Protein AF-A0A924J941-F1 (afdb_monomer_lite)

Structure (mmCIF, N/CA/C/O backbone):
data_AF-A0A924J941-F1
#
_entry.id   AF-A0A924J941-F1
#
loop_
_atom_site.group_PDB
_atom_site.id
_atom_site.type_symbol
_atom_site.label_atom_id
_atom_site.label_alt_id
_atom_site.label_comp_id
_atom_site.label_asym_id
_atom_site.label_entity_id
_atom_site.label_seq_id
_atom_site.pdbx_PDB_ins_code
_atom_site.Cartn_x
_atom_site.Cartn_y
_atom_site.Cartn_z
_atom_site.occupancy
_atom_site.B_iso_or_equiv
_atom_site.auth_seq_id
_atom_site.auth_comp_id
_atom_site.auth_asym_id
_atom_site.auth_atom_id
_atom_site.pdbx_PDB_model_num
ATOM 1 N N . MET A 1 1 ? -11.212 6.856 -26.696 1.00 45.38 1 MET A N 1
ATOM 2 C CA . MET A 1 1 ? -11.222 8.050 -25.817 1.00 45.38 1 MET A CA 1
ATOM 3 C C . MET A 1 1 ? -9.814 8.638 -25.801 1.00 45.38 1 MET A C 1
ATOM 5 O O . MET A 1 1 ? -8.864 7.877 -25.689 1.00 45.38 1 MET A O 1
ATOM 9 N N . LYS A 1 2 ? -9.649 9.948 -26.038 1.00 49.75 2 LYS A N 1
ATOM 10 C CA . LYS A 1 2 ? -8.326 10.593 -26.157 1.00 49.75 2 LYS A CA 1
ATOM 11 C C . LYS A 1 2 ? -7.652 10.635 -24.780 1.00 49.75 2 LYS A C 1
ATOM 13 O O . LYS A 1 2 ? -8.117 11.361 -23.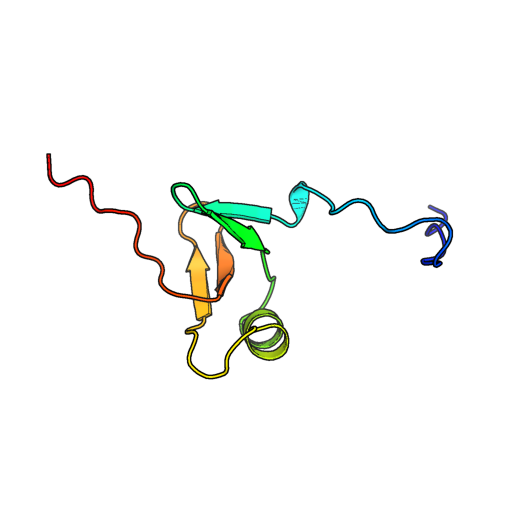906 1.00 49.75 2 LYS A O 1
ATOM 18 N N . HIS A 1 3 ? -6.572 9.879 -24.589 1.00 55.91 3 HIS A N 1
ATOM 19 C CA . HIS A 1 3 ? -5.742 9.975 -23.387 1.00 55.91 3 HIS A CA 1
ATOM 20 C C . HIS A 1 3 ? -5.174 11.399 -23.296 1.00 55.91 3 HIS A C 1
ATOM 22 O O . HIS A 1 3 ? -4.387 11.816 -24.149 1.00 55.91 3 HIS A O 1
ATOM 28 N N . LYS A 1 4 ? -5.614 12.178 -22.299 1.00 54.72 4 LYS A N 1
ATOM 29 C CA . LYS A 1 4 ? -5.050 13.506 -22.031 1.00 54.72 4 LYS A CA 1
ATOM 30 C C . LYS A 1 4 ? -3.564 13.332 -21.700 1.00 54.72 4 LYS A C 1
ATOM 32 O O . LYS A 1 4 ? -3.210 12.563 -20.809 1.00 54.72 4 LYS A O 1
ATOM 37 N N . LYS A 1 5 ? -2.705 14.003 -22.473 1.00 52.34 5 LYS A N 1
ATOM 38 C CA . LYS A 1 5 ? -1.245 13.936 -22.342 1.00 52.34 5 LYS A CA 1
ATOM 39 C C . LYS A 1 5 ? -0.836 14.397 -20.939 1.00 52.34 5 LYS A C 1
ATOM 41 O O . LYS A 1 5 ? -1.195 15.498 -20.530 1.00 52.34 5 LYS A O 1
ATOM 46 N N . ARG A 1 6 ? -0.086 13.549 -20.227 1.00 52.78 6 ARG A N 1
ATOM 47 C CA . ARG A 1 6 ? 0.568 13.882 -18.954 1.00 52.78 6 ARG A CA 1
ATOM 48 C C . ARG A 1 6 ? 1.597 14.984 -19.236 1.00 52.78 6 ARG A C 1
ATOM 50 O O . ARG A 1 6 ? 2.465 14.789 -20.080 1.00 52.78 6 ARG A O 1
ATOM 57 N N . GLY A 1 7 ? 1.478 16.140 -18.591 1.00 54.47 7 GLY A N 1
ATOM 58 C CA . GLY A 1 7 ? 2.394 17.265 -18.784 1.00 54.47 7 GLY A CA 1
ATOM 59 C C . GLY A 1 7 ? 2.412 18.187 -17.562 1.00 54.47 7 GLY A C 1
ATOM 60 O O . GLY A 1 7 ? 1.454 18.179 -16.794 1.00 54.47 7 GLY A O 1
ATOM 61 N N . PRO A 1 8 ? 3.468 18.994 -17.374 1.00 56.12 8 PRO A N 1
ATOM 62 C CA . PRO A 1 8 ? 3.663 19.810 -16.168 1.00 56.12 8 PRO A CA 1
ATOM 63 C C . PRO A 1 8 ? 2.588 20.892 -15.967 1.00 56.12 8 PRO A C 1
ATOM 65 O O . PRO A 1 8 ? 2.359 21.320 -14.844 1.00 56.12 8 PRO A O 1
ATOM 68 N N . ALA A 1 9 ? 1.894 21.300 -17.037 1.00 57.12 9 ALA A N 1
ATOM 69 C CA . ALA A 1 9 ? 0.781 22.255 -16.990 1.00 57.12 9 ALA A CA 1
ATOM 70 C C . ALA A 1 9 ? -0.559 21.634 -16.543 1.00 57.12 9 ALA A C 1
ATOM 72 O O . ALA A 1 9 ? -1.507 22.352 -16.240 1.00 57.12 9 ALA A O 1
ATOM 73 N N . PHE A 1 10 ? -0.6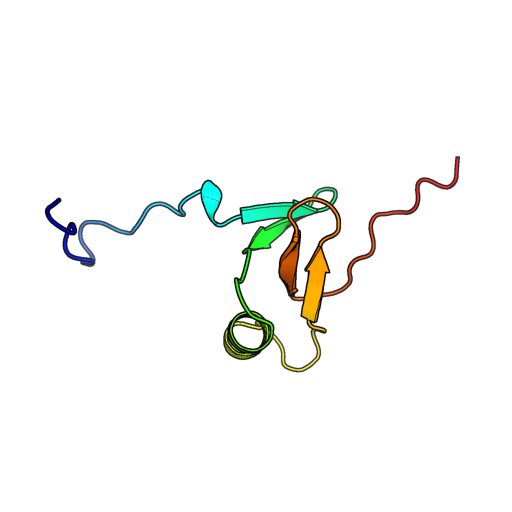38 20.302 -16.500 1.00 54.62 10 PHE A N 1
ATOM 74 C CA . PHE A 1 10 ? -1.767 19.547 -15.965 1.00 54.62 10 PHE A CA 1
ATOM 75 C C . PHE A 1 10 ? -1.210 18.546 -14.956 1.00 54.62 10 PHE A C 1
ATOM 77 O O . PHE A 1 10 ? -1.129 17.352 -15.274 1.00 54.62 10 PHE A O 1
ATOM 84 N N . PRO A 1 11 ? -0.767 19.009 -13.768 1.00 52.94 11 PRO A N 1
ATOM 85 C CA . PRO A 1 11 ? -0.438 18.083 -12.699 1.00 52.94 11 PRO A CA 1
ATOM 86 C C . PRO A 1 11 ? -1.667 17.196 -12.519 1.00 52.94 11 PRO A C 1
ATOM 88 O O . PRO A 1 11 ? -2.779 17.702 -12.362 1.00 52.94 11 PRO A O 1
ATOM 91 N N . LEU A 1 12 ? -1.492 15.882 -12.675 1.00 57.94 12 LEU A N 1
ATOM 92 C CA . LEU A 1 12 ? -2.568 14.931 -12.437 1.00 57.94 12 LEU A CA 1
ATOM 93 C C . LEU A 1 12 ? -2.993 15.166 -10.993 1.00 57.94 12 LEU A C 1
ATOM 95 O O . LEU A 1 12 ? -2.251 14.812 -10.077 1.00 57.94 12 LEU A O 1
ATOM 99 N N . LEU A 1 13 ? -4.136 15.833 -10.801 1.00 56.47 13 LEU A N 1
ATOM 100 C CA . LEU A 1 13 ? -4.766 15.895 -9.493 1.00 56.47 13 LEU A CA 1
ATOM 101 C C . LEU A 1 13 ? -4.781 14.454 -8.977 1.00 56.47 13 LEU A C 1
ATOM 103 O O . LEU A 1 13 ? -5.145 13.568 -9.763 1.00 56.47 13 LEU A O 1
ATOM 107 N N . PRO A 1 14 ? -4.304 14.199 -7.745 1.00 62.47 14 PRO A N 1
ATOM 108 C CA . PRO A 1 14 ? -4.230 12.849 -7.219 1.00 62.47 14 PRO A CA 1
ATOM 109 C C . PRO A 1 14 ? -5.602 12.218 -7.399 1.00 62.47 14 PRO A C 1
ATOM 111 O O . PRO A 1 14 ? -6.606 12.719 -6.896 1.00 62.47 14 PRO A O 1
ATOM 114 N N . ASN A 1 15 ? -5.651 11.182 -8.231 1.00 75.31 15 ASN A N 1
ATOM 115 C CA . ASN A 1 15 ? -6.901 10.530 -8.535 1.00 75.31 15 ASN A CA 1
ATOM 116 C C . ASN A 1 15 ? -7.341 9.821 -7.257 1.00 75.31 15 ASN A C 1
ATOM 118 O O . ASN A 1 15 ? -6.747 8.816 -6.878 1.00 75.31 15 ASN A O 1
ATOM 122 N N . GLU A 1 16 ? -8.346 10.364 -6.572 1.00 78.56 16 GLU A N 1
ATOM 123 C CA . GLU A 1 16 ? -8.815 9.851 -5.281 1.00 78.56 16 GLU A CA 1
ATOM 124 C C . GLU A 1 16 ? -9.179 8.358 -5.349 1.00 78.56 16 GLU A C 1
ATOM 126 O O . GLU A 1 16 ? -9.026 7.645 -4.359 1.00 78.56 16 GLU A O 1
ATOM 131 N N . SER A 1 17 ? -9.560 7.838 -6.526 1.00 82.31 17 SER A N 1
ATOM 132 C CA . SER A 1 17 ? -9.836 6.409 -6.708 1.00 82.31 17 SER A CA 1
ATOM 133 C C . SER A 1 17 ? -8.605 5.512 -6.506 1.00 82.31 17 SER A C 1
ATOM 135 O O . SER A 1 17 ? -8.766 4.352 -6.120 1.00 82.31 17 SER A O 1
ATOM 137 N N . GLU A 1 18 ? -7.390 6.034 -6.722 1.00 85.25 18 GLU A N 1
ATOM 138 C CA . GLU A 1 18 ? -6.109 5.339 -6.498 1.00 85.25 18 GLU A CA 1
ATOM 139 C C . GLU A 1 18 ? -5.757 5.204 -5.011 1.00 85.25 18 GLU A C 1
ATOM 141 O O . GLU A 1 18 ? -4.748 4.590 -4.672 1.00 85.25 18 GLU A O 1
ATOM 146 N N . TYR A 1 19 ? -6.560 5.763 -4.105 1.00 89.19 19 TYR A N 1
ATOM 147 C CA . TYR A 1 19 ? -6.292 5.737 -2.673 1.00 89.19 19 TYR A CA 1
ATOM 148 C C . TYR A 1 19 ? -7.390 4.998 -1.902 1.00 89.19 19 TYR A C 1
ATOM 150 O O . TYR A 1 19 ? -8.549 4.912 -2.310 1.00 89.19 19 TYR A O 1
ATOM 158 N N . CYS A 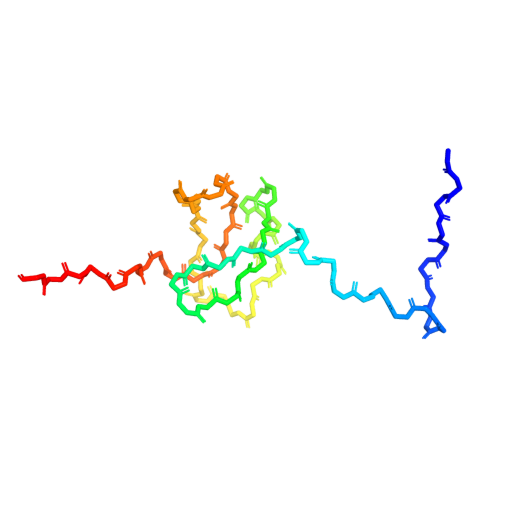1 20 ? -6.998 4.410 -0.777 1.00 89.81 20 CYS A N 1
ATOM 159 C CA . CYS A 1 20 ? -7.855 3.780 0.217 1.00 89.81 20 CYS A CA 1
ATOM 160 C C . CYS A 1 20 ? -7.566 4.415 1.580 1.00 89.81 20 CYS A C 1
ATOM 162 O O . CYS A 1 20 ? -6.412 4.713 1.892 1.00 89.81 20 CYS A O 1
ATOM 164 N N . TYR A 1 21 ? -8.598 4.604 2.396 1.00 87.88 21 TYR A N 1
ATOM 165 C CA . TYR A 1 21 ? -8.437 5.001 3.790 1.00 87.88 21 TYR A CA 1
ATOM 166 C C . TYR A 1 21 ? -8.360 3.744 4.657 1.00 87.88 21 TYR A C 1
ATOM 168 O O . TYR A 1 21 ? -9.310 2.969 4.729 1.00 87.88 21 TYR A O 1
ATOM 176 N N . VAL A 1 22 ? -7.200 3.524 5.275 1.00 84.38 22 VAL A N 1
ATOM 177 C CA . VAL A 1 22 ? -6.932 2.417 6.198 1.00 84.38 22 VAL A CA 1
ATOM 178 C C . VAL A 1 22 ? -6.767 3.010 7.594 1.00 84.38 22 VAL A C 1
ATOM 180 O O . VAL A 1 22 ? -5.731 3.612 7.894 1.00 84.38 22 VAL A O 1
ATOM 183 N N . GLY A 1 23 ? -7.811 2.897 8.419 1.00 79.75 23 GLY A N 1
ATOM 184 C CA . GLY A 1 23 ? -7.961 3.727 9.619 1.00 79.75 23 GLY A CA 1
ATOM 185 C C . GLY A 1 23 ? -7.980 5.211 9.237 1.00 79.75 23 GLY A C 1
ATOM 186 O O . GLY A 1 23 ? -8.638 5.592 8.273 1.00 79.75 23 GLY A O 1
ATOM 187 N N . ASP A 1 24 ? -7.172 6.026 9.913 1.00 81.94 24 ASP A N 1
ATOM 188 C CA . ASP A 1 24 ? -7.046 7.467 9.630 1.00 81.94 24 ASP A CA 1
ATOM 189 C C . ASP A 1 24 ? -6.007 7.795 8.543 1.00 81.94 24 ASP A C 1
ATOM 191 O O . ASP A 1 24 ? -5.681 8.958 8.294 1.00 81.94 24 ASP A O 1
ATOM 195 N N . LYS A 1 25 ? -5.425 6.774 7.898 1.00 83.62 25 LYS A N 1
ATOM 196 C CA . LYS A 1 25 ? -4.332 6.950 6.935 1.00 83.62 25 LYS A CA 1
ATOM 197 C C . LYS A 1 25 ? -4.810 6.745 5.507 1.00 83.62 25 LYS A C 1
ATOM 199 O O . LYS A 1 25 ? -5.293 5.675 5.144 1.00 83.62 25 LYS A O 1
ATOM 204 N N . LYS A 1 26 ? -4.563 7.746 4.662 1.00 87.62 26 LYS A N 1
ATOM 205 C CA . LYS A 1 26 ? -4.707 7.629 3.209 1.00 87.62 26 LYS A CA 1
ATOM 206 C C . LYS A 1 26 ? -3.526 6.841 2.641 1.00 87.62 26 LYS A C 1
ATOM 208 O O . LYS A 1 26 ? -2.385 7.298 2.697 1.00 87.62 26 LYS A O 1
ATOM 213 N N . LYS A 1 27 ? -3.793 5.657 2.096 1.00 88.19 27 LYS A N 1
ATOM 214 C CA . LYS A 1 27 ? -2.802 4.770 1.474 1.00 88.19 27 LYS A CA 1
ATOM 215 C C . LYS A 1 27 ? -3.082 4.614 -0.016 1.00 88.19 27 LYS A C 1
ATOM 217 O O . LYS A 1 27 ? -4.232 4.491 -0.423 1.00 88.19 27 LYS A O 1
ATOM 222 N N . ARG A 1 28 ? -2.033 4.605 -0.839 1.00 89.62 28 ARG A N 1
ATOM 223 C CA . ARG A 1 28 ? -2.151 4.356 -2.283 1.00 89.62 28 ARG A CA 1
ATOM 224 C C . ARG A 1 28 ? -2.399 2.874 -2.544 1.00 89.6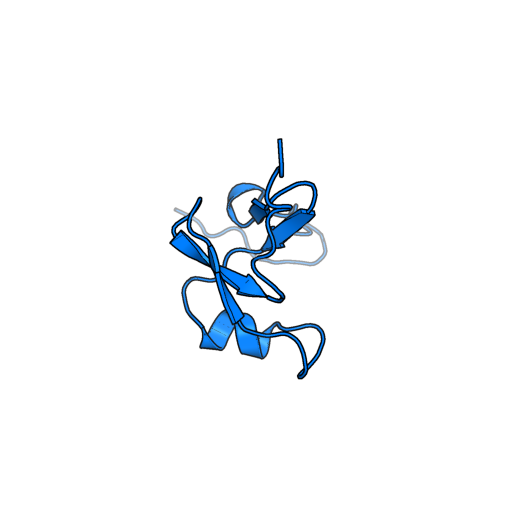2 28 ARG A C 1
ATOM 226 O O . ARG A 1 28 ? -1.735 2.057 -1.916 1.00 89.62 28 ARG A O 1
ATOM 233 N N . LYS A 1 29 ? -3.353 2.557 -3.415 1.00 92.38 29 LYS A N 1
ATOM 234 C CA . LYS A 1 29 ? -3.669 1.209 -3.890 1.00 92.38 29 LYS A CA 1
ATOM 235 C C . LYS A 1 29 ? -2.685 0.810 -4.982 1.00 92.38 29 LYS A C 1
ATOM 237 O O . LYS A 1 29 ? -2.410 1.607 -5.879 1.00 92.38 29 LYS A O 1
ATOM 242 N N . TYR A 1 30 ? -2.229 -0.429 -4.925 1.00 92.06 30 TYR A N 1
ATOM 243 C CA . TYR A 1 30 ? -1.420 -1.052 -5.963 1.00 92.06 30 TYR A CA 1
ATOM 244 C C . TYR A 1 30 ? -2.105 -2.333 -6.439 1.00 92.06 30 TYR A C 1
ATOM 246 O O . TYR A 1 30 ? -2.755 -3.026 -5.652 1.00 92.06 30 TYR A O 1
ATOM 254 N N . GLU A 1 31 ? -1.996 -2.626 -7.732 1.00 91.00 31 GLU A N 1
ATOM 255 C CA . GLU A 1 31 ? -2.582 -3.836 -8.322 1.00 91.00 31 GLU A CA 1
ATOM 256 C C . GLU A 1 31 ? -1.752 -5.079 -7.984 1.00 91.00 31 GLU A C 1
ATOM 258 O O . GLU A 1 31 ? -2.306 -6.158 -7.786 1.00 91.00 31 GLU A O 1
ATOM 263 N N . THR A 1 32 ? -0.432 -4.918 -7.854 1.00 91.75 32 THR A N 1
ATOM 264 C CA . THR A 1 32 ? 0.506 -6.005 -7.566 1.00 91.75 32 THR A CA 1
ATOM 265 C C . THR A 1 32 ? 1.403 -5.687 -6.369 1.00 91.75 32 THR A C 1
ATOM 267 O O . THR A 1 32 ? 1.608 -4.524 -6.010 1.00 91.75 32 THR A O 1
ATOM 270 N N . GLU A 1 33 ? 1.966 -6.733 -5.760 1.00 91.94 33 GLU A N 1
ATOM 271 C CA . GLU A 1 33 ? 2.971 -6.610 -4.697 1.00 91.94 33 GLU A CA 1
ATOM 272 C C . GLU A 1 33 ? 4.224 -5.874 -5.189 1.00 91.94 33 GLU A C 1
ATOM 274 O O . GLU A 1 33 ? 4.725 -4.982 -4.506 1.00 91.94 33 GLU A O 1
ATOM 279 N N . LEU A 1 34 ? 4.674 -6.183 -6.410 1.00 91.25 34 LEU A N 1
ATOM 280 C CA . LEU A 1 34 ? 5.854 -5.569 -7.016 1.00 91.25 34 LEU A CA 1
ATOM 281 C C . LEU A 1 34 ? 5.677 -4.055 -7.207 1.00 91.25 34 LEU A C 1
ATOM 283 O O . LEU A 1 34 ? 6.590 -3.288 -6.912 1.00 91.25 34 LEU A O 1
ATOM 287 N N . ASP A 1 35 ? 4.503 -3.598 -7.648 1.00 89.56 35 ASP A N 1
ATOM 288 C CA . ASP A 1 35 ? 4.225 -2.161 -7.778 1.00 89.56 35 ASP A CA 1
ATOM 289 C C . ASP A 1 35 ? 4.260 -1.449 -6.419 1.00 89.56 35 ASP A C 1
ATOM 291 O O . ASP A 1 35 ? 4.745 -0.316 -6.306 1.00 89.56 35 ASP A O 1
ATOM 295 N N . ALA A 1 36 ? 3.765 -2.114 -5.371 1.00 90.06 36 ALA A N 1
ATOM 296 C CA . ALA A 1 36 ? 3.836 -1.600 -4.011 1.00 90.06 36 ALA A CA 1
ATOM 297 C C . ALA A 1 36 ? 5.297 -1.508 -3.537 1.00 90.06 36 ALA A C 1
ATOM 299 O O . ALA A 1 36 ? 5.706 -0.452 -3.050 1.00 90.06 36 ALA A O 1
ATOM 300 N N . GLU A 1 37 ? 6.100 -2.553 -3.757 1.00 90.12 37 GLU A N 1
ATOM 301 C CA . GLU A 1 37 ? 7.523 -2.603 -3.399 1.00 90.12 37 GLU A CA 1
ATOM 302 C C . GLU A 1 37 ? 8.341 -1.520 -4.120 1.00 90.12 37 GLU A C 1
ATOM 304 O O . GLU A 1 37 ? 9.042 -0.737 -3.473 1.00 90.12 37 GLU A O 1
ATOM 309 N N . LEU A 1 38 ? 8.203 -1.404 -5.445 1.00 90.00 38 LEU A N 1
ATOM 310 C CA . LEU A 1 38 ? 8.939 -0.431 -6.266 1.00 90.00 38 LEU A CA 1
ATOM 311 C C . LEU A 1 38 ? 8.636 1.022 -5.890 1.00 90.00 38 LEU A C 1
ATOM 313 O O . LEU A 1 38 ? 9.462 1.912 -6.096 1.00 90.00 38 LEU A O 1
ATOM 317 N N . THR A 1 39 ? 7.447 1.271 -5.352 1.00 87.38 39 THR A N 1
ATOM 318 C CA . THR A 1 39 ? 7.009 2.602 -4.916 1.00 87.38 39 THR A CA 1
ATOM 319 C C . THR A 1 39 ? 7.090 2.786 -3.403 1.00 87.38 39 THR A C 1
ATOM 321 O O . THR A 1 39 ? 6.622 3.803 -2.877 1.00 87.38 39 THR A O 1
ATOM 324 N N . SER A 1 40 ? 7.670 1.821 -2.689 1.00 86.94 40 SER A N 1
ATOM 325 C CA . SER A 1 40 ? 7.807 1.889 -1.246 1.00 86.94 40 SER A CA 1
ATOM 326 C C . SER A 1 40 ? 8.773 3.013 -0.852 1.00 86.94 40 SER A C 1
ATOM 328 O O . SER A 1 40 ? 9.911 3.046 -1.326 1.00 86.94 40 SER A O 1
ATOM 330 N N . PRO A 1 41 ? 8.374 3.937 0.046 1.00 84.75 41 PRO A N 1
ATOM 331 C CA . PRO A 1 41 ? 9.246 5.034 0.466 1.00 84.75 41 PRO A CA 1
ATOM 332 C C . PRO A 1 41 ? 10.416 4.559 1.341 1.00 84.75 41 PRO A C 1
ATOM 334 O O . PRO A 1 41 ? 11.342 5.323 1.600 1.00 84.75 41 PRO A O 1
ATOM 337 N N . SER A 1 42 ? 10.387 3.310 1.815 1.00 84.56 42 SER A N 1
ATOM 338 C CA . SER A 1 42 ? 11.481 2.685 2.551 1.00 84.56 42 SER A CA 1
ATOM 339 C C . SER A 1 42 ? 11.501 1.185 2.293 1.00 84.56 42 SER A C 1
ATOM 341 O O . SER A 1 42 ? 10.467 0.524 2.366 1.00 84.56 42 SER A O 1
ATOM 343 N N . LYS A 1 43 ? 12.698 0.624 2.097 1.00 82.56 43 LYS A N 1
ATOM 344 C CA . LYS A 1 43 ? 12.896 -0.825 1.925 1.00 82.56 43 LYS A CA 1
ATOM 345 C C . LYS A 1 43 ? 12.475 -1.657 3.144 1.00 82.56 43 LYS A C 1
ATOM 347 O O . LYS A 1 43 ? 12.392 -2.870 3.043 1.00 82.56 43 LYS A O 1
ATOM 352 N N . MET A 1 44 ? 12.233 -1.022 4.293 1.00 82.19 44 MET A N 1
ATOM 353 C CA . MET A 1 44 ? 11.768 -1.710 5.501 1.00 82.19 44 MET A CA 1
ATOM 354 C C . MET A 1 44 ? 10.241 -1.795 5.611 1.00 82.19 44 MET A C 1
ATOM 356 O O . MET A 1 44 ? 9.732 -2.408 6.546 1.00 82.19 44 MET A O 1
ATOM 360 N N . LEU A 1 45 ? 9.492 -1.124 4.733 1.00 83.12 45 LEU A N 1
ATOM 361 C CA . LEU A 1 45 ? 8.036 -1.210 4.759 1.00 83.12 45 LEU A CA 1
ATOM 362 C C . LEU A 1 45 ? 7.593 -2.496 4.076 1.00 83.12 45 LEU A C 1
ATOM 364 O O . LEU A 1 45 ? 7.901 -2.715 2.910 1.00 83.12 45 LEU A O 1
ATOM 368 N N . HIS A 1 46 ? 6.821 -3.291 4.808 1.00 86.94 46 HIS A N 1
ATOM 369 C CA . HIS A 1 46 ? 6.161 -4.477 4.281 1.00 86.94 46 HIS A CA 1
ATOM 370 C C . HIS A 1 46 ? 5.043 -4.116 3.295 1.00 86.94 46 HIS A C 1
ATOM 372 O O . HIS A 1 46 ? 4.450 -3.039 3.385 1.00 86.94 46 HIS A O 1
ATOM 378 N N . GLN A 1 47 ? 4.737 -5.035 2.385 1.00 90.56 47 GLN A N 1
ATOM 379 C CA . GLN A 1 47 ? 3.595 -4.971 1.481 1.00 90.56 47 GLN A CA 1
ATOM 380 C C . GLN A 1 47 ? 2.498 -5.882 2.033 1.00 90.56 47 GLN A C 1
ATOM 382 O O . GLN A 1 47 ? 2.771 -6.971 2.536 1.00 90.56 47 GLN A O 1
ATOM 387 N N . TYR A 1 48 ? 1.249 -5.434 1.974 1.00 90.56 48 TYR A N 1
ATOM 388 C CA . TYR A 1 48 ? 0.109 -6.251 2.384 1.00 90.56 48 TYR A CA 1
ATOM 389 C C . TYR A 1 48 ? -1.107 -5.970 1.508 1.00 90.56 48 TYR A C 1
ATOM 391 O O . TYR A 1 48 ? -1.270 -4.860 0.991 1.00 90.56 48 TYR A O 1
ATOM 399 N N . ILE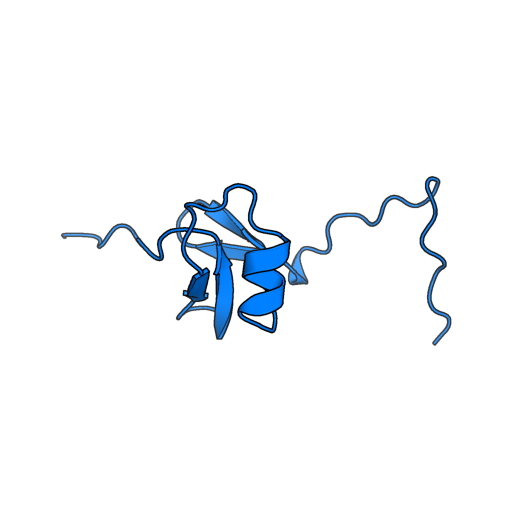 A 1 49 ? -1.984 -6.964 1.388 1.00 91.56 49 ILE A N 1
ATOM 400 C CA . ILE A 1 49 ? -3.302 -6.806 0.774 1.00 91.56 49 ILE A CA 1
ATOM 401 C C . ILE A 1 49 ? -4.248 -6.234 1.828 1.00 91.56 49 ILE A C 1
ATOM 403 O O . ILE A 1 49 ? -4.390 -6.787 2.916 1.00 91.56 49 ILE A O 1
ATOM 407 N N . CYS A 1 50 ? -4.890 -5.108 1.531 1.00 89.75 50 CYS A N 1
ATOM 408 C CA . CYS A 1 50 ? -5.882 -4.523 2.427 1.00 89.75 50 CYS A CA 1
ATOM 409 C C . CYS A 1 50 ? -7.215 -5.257 2.320 1.00 89.75 50 CYS A C 1
ATOM 411 O O . CYS A 1 50 ? -7.839 -5.243 1.262 1.00 89.75 50 CYS A O 1
ATOM 413 N N . ASP A 1 51 ? -7.704 -5.782 3.442 1.00 87.06 51 ASP A N 1
ATOM 414 C CA . ASP A 1 51 ? -8.981 -6.506 3.520 1.00 87.06 51 ASP A CA 1
ATOM 415 C C . ASP A 1 51 ? -10.204 -5.657 3.117 1.00 87.06 51 ASP A C 1
ATOM 417 O O . ASP A 1 51 ? -11.241 -6.196 2.746 1.00 87.06 51 ASP A O 1
ATOM 421 N N . PHE A 1 52 ? -10.096 -4.322 3.155 1.00 86.25 52 PHE A N 1
ATOM 422 C CA . PHE A 1 52 ? -11.210 -3.409 2.860 1.00 86.25 52 PHE A CA 1
ATOM 423 C C . PHE A 1 52 ? -11.376 -3.118 1.373 1.00 86.25 52 PHE A C 1
ATOM 425 O O . PHE A 1 52 ? -12.498 -2.969 0.897 1.00 86.25 52 PHE A O 1
ATOM 432 N N . CYS A 1 53 ? -10.271 -2.973 0.637 1.00 88.88 53 CYS A N 1
ATOM 433 C CA . CYS A 1 53 ? -10.327 -2.642 -0.788 1.00 88.88 53 CYS A CA 1
ATOM 434 C C . CYS A 1 53 ? -9.743 -3.720 -1.701 1.00 88.88 53 CYS A C 1
ATOM 436 O O . CYS A 1 53 ? -9.840 -3.569 -2.915 1.00 88.88 53 CYS A O 1
ATOM 438 N N . GLY A 1 54 ? -9.128 -4.771 -1.156 1.00 90.62 54 GLY A N 1
ATOM 439 C CA . GLY A 1 54 ? -8.537 -5.879 -1.909 1.00 90.62 54 GLY A CA 1
ATOM 440 C C . GLY A 1 54 ? -7.270 -5.527 -2.693 1.00 90.62 54 GLY A C 1
ATOM 441 O O . GLY A 1 54 ? -6.817 -6.338 -3.489 1.00 90.62 54 GLY A O 1
ATOM 442 N N . HIS A 1 55 ? -6.707 -4.330 -2.500 1.00 93.81 55 HIS A N 1
ATOM 443 C CA . HIS A 1 55 ? -5.496 -3.881 -3.194 1.00 93.81 55 HIS A CA 1
ATOM 444 C C . HIS A 1 55 ? -4.270 -3.952 -2.283 1.00 93.81 55 HIS A C 1
ATOM 446 O O . HIS A 1 55 ? -4.383 -3.945 -1.053 1.00 93.81 55 HIS A O 1
ATOM 452 N N . TRP A 1 56 ? -3.092 -3.968 -2.901 1.00 93.00 56 TRP A N 1
ATOM 453 C CA . TRP A 1 56 ? -1.814 -3.919 -2.205 1.00 93.00 56 TRP A CA 1
ATOM 454 C C . TRP A 1 56 ? -1.533 -2.518 -1.658 1.00 93.00 56 TRP A C 1
ATOM 456 O O . TRP A 1 56 ? -1.892 -1.507 -2.268 1.00 93.00 56 TRP A O 1
ATOM 466 N N . HIS A 1 57 ? -0.871 -2.458 -0.505 1.00 92.12 57 HIS A N 1
ATOM 467 C CA . HIS A 1 57 ? -0.457 -1.231 0.168 1.00 92.12 57 HIS A CA 1
ATOM 468 C C . HIS A 1 57 ? 0.892 -1.399 0.866 1.00 92.12 57 HIS A C 1
ATOM 470 O O . HIS A 1 57 ? 1.246 -2.485 1.317 1.00 92.12 57 HIS A O 1
ATOM 476 N N . ASN A 1 58 ? 1.593 -0.277 1.047 1.00 90.50 58 ASN A N 1
ATOM 477 C CA . ASN A 1 58 ? 2.827 -0.213 1.826 1.00 90.50 58 ASN A CA 1
ATOM 478 C C . ASN A 1 58 ? 2.556 -0.001 3.331 1.00 90.50 58 ASN A C 1
ATOM 480 O O . ASN A 1 58 ? 1.675 0.770 3.744 1.00 90.50 58 ASN A O 1
ATOM 484 N N . GLY A 1 59 ? 3.363 -0.653 4.163 1.00 85.56 59 GLY A N 1
ATOM 485 C CA . GLY A 1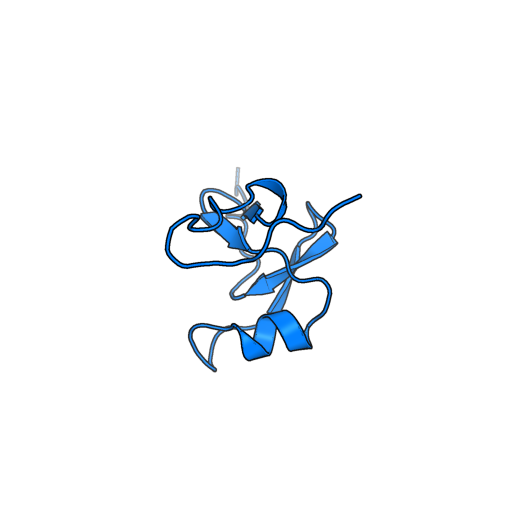 59 ? 3.381 -0.563 5.620 1.00 85.56 59 GLY A CA 1
ATOM 486 C C . GLY A 1 59 ? 2.633 -1.688 6.329 1.00 85.56 59 GLY A C 1
ATOM 487 O O . GLY A 1 59 ? 2.332 -2.725 5.760 1.00 85.56 59 GLY A O 1
ATOM 488 N N . ASN A 1 60 ? 2.335 -1.476 7.610 1.00 72.38 60 ASN A N 1
ATOM 489 C CA . ASN A 1 60 ? 1.615 -2.462 8.409 1.00 72.38 60 ASN A CA 1
ATOM 490 C C . ASN A 1 60 ? 0.095 -2.326 8.204 1.00 72.38 60 ASN A C 1
ATOM 492 O O . ASN A 1 60 ? -0.417 -1.204 8.056 1.00 72.38 60 ASN A O 1
ATOM 496 N N . SER A 1 61 ? -0.615 -3.456 8.216 1.00 65.75 61 SER A N 1
ATOM 497 C CA . SER A 1 61 ? -2.076 -3.517 8.106 1.00 65.75 61 SER A CA 1
ATOM 498 C C . SER A 1 61 ? -2.787 -3.163 9.403 1.00 65.75 61 SER A C 1
ATOM 500 O O . SER A 1 61 ? -4.004 -3.285 9.431 1.00 65.75 61 SER A O 1
ATOM 502 N N . THR A 1 62 ? -2.056 -2.735 10.448 1.00 58.50 62 THR A N 1
ATOM 503 C CA . THR A 1 62 ? -2.590 -2.408 11.777 1.00 58.50 62 THR A CA 1
ATOM 504 C C . THR A 1 62 ? -3.700 -1.373 11.667 1.00 58.50 62 THR A C 1
ATOM 506 O O . THR A 1 62 ? -3.490 -0.174 11.852 1.00 58.50 62 THR A O 1
ATOM 509 N N . PHE A 1 63 ? -4.904 -1.859 11.398 1.00 55.97 63 PHE A N 1
ATOM 510 C CA . PHE A 1 63 ? -6.099 -1.317 11.974 1.00 55.97 63 PHE A CA 1
ATOM 511 C C . PHE A 1 63 ? -5.823 -1.286 13.469 1.00 55.97 63 PHE A C 1
ATOM 513 O O . PHE A 1 63 ? -5.355 -2.299 14.009 1.00 55.97 63 PHE A O 1
ATOM 520 N N . PRO A 1 64 ? -6.034 -0.150 14.149 1.00 53.66 64 PRO A N 1
ATOM 521 C CA . PRO A 1 64 ? -6.199 -0.227 15.582 1.00 53.66 64 PRO A CA 1
ATOM 522 C C . PRO A 1 64 ? -7.305 -1.263 15.782 1.00 53.66 64 PRO A C 1
ATOM 524 O O . PRO A 1 64 ? -8.447 -1.053 15.374 1.00 53.66 64 PRO A O 1
ATOM 527 N N . LYS A 1 65 ? -6.947 -2.446 16.295 1.00 49.12 65 LYS A N 1
ATOM 528 C CA . LYS A 1 65 ? -7.943 -3.335 16.874 1.00 49.12 65 LYS A CA 1
ATOM 529 C C . LYS A 1 65 ? -8.599 -2.451 17.919 1.00 49.12 65 LYS A C 1
ATOM 531 O O . LYS A 1 65 ? -7.938 -2.104 18.892 1.00 49.12 65 LYS A O 1
ATOM 536 N N . ASN A 1 66 ? -9.832 -2.015 17.671 1.00 46.22 66 ASN A N 1
ATOM 537 C CA . ASN A 1 66 ? -10.674 -1.469 18.719 1.00 46.22 66 ASN A CA 1
ATOM 538 C C . ASN A 1 66 ? -10.807 -2.601 19.738 1.00 46.22 66 ASN A C 1
ATOM 540 O O . ASN A 1 66 ? -11.652 -3.481 19.600 1.00 46.22 66 ASN A O 1
ATOM 544 N N . THR A 1 67 ? -9.895 -2.643 20.703 1.00 44.00 67 THR A N 1
ATOM 545 C CA . THR A 1 67 ? -10.099 -3.336 21.963 1.00 44.00 67 THR A CA 1
ATOM 546 C C . THR A 1 67 ? -11.155 -2.511 22.678 1.00 44.00 67 THR A C 1
ATOM 548 O O . THR A 1 67 ? -10.829 -1.507 23.312 1.00 44.00 67 THR A O 1
ATOM 551 N N . GLY A 1 68 ? -12.417 -2.852 22.406 1.00 39.06 68 GLY A N 1
ATOM 552 C CA . GLY A 1 68 ? -13.542 -2.456 23.244 1.00 39.06 68 GLY A CA 1
ATOM 553 C C . GLY A 1 68 ? -13.460 -3.118 24.609 1.00 39.06 68 GLY A C 1
ATOM 554 O O . GLY A 1 68 ? -12.742 -4.140 24.727 1.00 39.06 68 GLY A O 1
#

pLDDT: mean 76.32, std 16.64, range [39.06, 93.81]

Foldseek 3Di:
DDDDDDDPVCPPPPPLVQWDCLPPDTWGFDADLVVQCVPAPDNPWHWDQAPVPRGITTHDSDDPPPPD

Radius of gyration: 14.66 Å; chains: 1; bounding box: 26×29×49 Å

Sequence (68 aa):
MKHKKRGPAFPLLPNESEYCYVGDKKKRKYETELDAELTSPSKMLHQYICDFCGHWHNGNSTFPKNTG

Secondary structure (DSSP, 8-state):
---PPPBTTB-----GGGEEEETTEEEE-BSSHHHHHHT-SSTTPPEEE-TTT--EEES---------